Protein AF-A0A7C9CYU3-F1 (afdb_monomer_lite)

Foldseek 3Di:
DDPVVCVVCPPPDPVDPQKDWPCVVQVQDDPDPDDDGQWTWIARNVVRDIDIDGDDQAQFDWDADPPRAIEGEPQHGHPSCVPCVVVDPDDDDDHLVCLQPVNCVVNNYFYDYPRDTDDSDPPPVPDDDD

Structure (mmCIF, N/CA/C/O backbone):
data_AF-A0A7C9CYU3-F1
#
_entry.id   AF-A0A7C9CYU3-F1
#
loop_
_atom_site.group_PDB
_atom_site.id
_atom_site.type_symbol
_atom_site.label_atom_id
_atom_site.label_alt_id
_atom_site.label_comp_id
_atom_site.label_asym_id
_atom_site.label_entity_id
_atom_site.label_seq_id
_atom_site.pdbx_PDB_ins_code
_atom_site.Cartn_x
_atom_site.Cartn_y
_atom_site.Cartn_z
_atom_site.occupancy
_atom_site.B_iso_or_equiv
_atom_site.auth_seq_id
_atom_site.auth_comp_id
_atom_site.auth_asym_id
_atom_site.auth_atom_id
_atom_site.pdbx_PDB_model_num
ATOM 1 N N . LYS A 1 1 ? 2.661 12.538 12.558 1.00 45.47 1 LYS A N 1
ATOM 2 C CA . LYS A 1 1 ? 1.667 11.604 13.151 1.00 45.47 1 LYS A CA 1
ATOM 3 C C . LYS A 1 1 ? 0.397 11.674 12.306 1.00 45.47 1 LYS A C 1
ATOM 5 O O . LYS A 1 1 ? 0.099 12.738 11.787 1.00 45.47 1 LYS A O 1
ATOM 10 N N . LYS A 1 2 ? -0.218 10.521 12.032 1.00 56.03 2 LYS A N 1
ATOM 11 C CA . LYS A 1 2 ? -1.173 10.280 10.936 1.00 56.03 2 LYS A CA 1
ATOM 12 C C . LYS A 1 2 ? -2.498 11.004 11.199 1.00 56.03 2 LYS A C 1
ATOM 14 O O . LYS A 1 2 ? -3.148 10.698 12.191 1.00 56.03 2 LYS A O 1
ATOM 19 N N . GLN A 1 3 ? -2.875 11.930 10.319 1.00 64.81 3 GLN A N 1
ATOM 20 C CA . GLN A 1 3 ? -4.008 12.847 10.509 1.00 64.81 3 GLN A CA 1
ATOM 21 C C . GLN A 1 3 ? -5.325 12.119 10.833 1.00 64.81 3 GLN A C 1
ATOM 23 O O . GLN A 1 3 ? -6.013 12.520 11.760 1.00 64.81 3 GLN A O 1
ATOM 28 N N . VAL A 1 4 ? -5.621 10.996 10.166 1.00 73.88 4 VAL A N 1
ATOM 29 C CA . VAL A 1 4 ? -6.835 10.191 10.418 1.00 73.88 4 VAL A CA 1
ATOM 30 C C . VAL A 1 4 ? -6.861 9.597 11.830 1.00 73.88 4 VAL A C 1
ATOM 32 O O . VAL A 1 4 ? -7.856 9.722 12.533 1.00 73.88 4 VAL A O 1
ATOM 35 N N . MET A 1 5 ? -5.751 9.011 12.289 1.00 73.75 5 MET A N 1
ATOM 36 C CA . MET A 1 5 ? -5.676 8.464 13.652 1.00 73.75 5 MET A CA 1
ATOM 37 C C . MET A 1 5 ? -5.840 9.561 14.708 1.00 73.75 5 MET A C 1
ATOM 39 O O . MET A 1 5 ? -6.493 9.334 15.717 1.00 73.75 5 MET A O 1
ATOM 43 N N . CYS A 1 6 ? -5.270 10.748 14.476 1.00 72.75 6 CYS A N 1
ATOM 44 C CA . CYS A 1 6 ? -5.426 11.884 15.386 1.00 72.75 6 CYS A CA 1
ATOM 45 C C . CYS A 1 6 ? -6.864 12.418 15.407 1.00 72.75 6 CYS A C 1
ATOM 47 O O . CYS A 1 6 ? -7.356 12.752 16.474 1.00 72.75 6 CYS A O 1
ATOM 49 N N . MET A 1 7 ? -7.553 12.460 14.262 1.00 74.25 7 MET A N 1
ATOM 50 C CA . MET A 1 7 ? -8.962 12.869 14.209 1.00 74.25 7 MET A CA 1
ATOM 51 C C . MET A 1 7 ? -9.877 11.912 14.983 1.00 74.25 7 MET A C 1
ATOM 53 O O . MET A 1 7 ? -10.849 12.359 15.578 1.00 74.25 7 MET A O 1
ATOM 57 N N . ILE A 1 8 ? -9.563 10.614 14.991 1.00 74.88 8 ILE A N 1
ATOM 58 C CA . ILE A 1 8 ? -10.427 9.586 15.593 1.00 74.88 8 ILE A CA 1
ATOM 59 C C . ILE A 1 8 ? -10.135 9.388 17.083 1.00 74.88 8 ILE A C 1
ATOM 61 O O . ILE A 1 8 ? -11.061 9.203 17.863 1.00 74.88 8 ILE A O 1
ATOM 65 N N . VAL A 1 9 ? -8.865 9.445 17.495 1.00 73.44 9 VAL A N 1
ATOM 66 C CA . VAL A 1 9 ? -8.482 9.370 18.919 1.00 73.44 9 VAL A CA 1
ATOM 67 C C . VAL A 1 9 ? -8.679 10.722 19.624 1.00 73.44 9 VAL A C 1
ATOM 69 O O . VAL A 1 9 ? -8.812 10.774 20.842 1.00 73.44 9 VAL A O 1
ATOM 72 N N . GLY A 1 10 ? -8.722 11.831 18.879 1.00 73.31 10 GLY A N 1
ATOM 73 C CA . GLY A 1 10 ? -8.850 13.170 19.447 1.00 73.31 10 GLY A CA 1
ATOM 74 C C . GLY A 1 10 ? -7.653 13.540 20.331 1.00 73.31 10 GLY A C 1
ATOM 75 O O . GLY A 1 10 ? -6.501 13.284 19.974 1.00 73.31 10 GLY A O 1
ATOM 76 N N . ASN A 1 11 ? -7.940 14.144 21.488 1.00 66.19 11 ASN A N 1
ATOM 77 C CA . ASN A 1 11 ? -6.947 14.521 22.505 1.00 66.19 11 ASN A CA 1
ATOM 78 C C . ASN A 1 11 ? -6.751 13.445 23.587 1.00 66.19 11 ASN A C 1
ATOM 80 O O . ASN A 1 11 ? -6.097 13.708 24.597 1.00 66.19 11 ASN A O 1
ATOM 84 N N . GLU A 1 12 ? -7.324 12.255 23.406 1.00 65.38 12 GLU A N 1
ATOM 85 C CA . GLU A 1 12 ? -7.214 11.187 24.394 1.00 65.38 12 GLU A CA 1
ATOM 86 C C . GLU A 1 12 ? -5.762 10.691 24.532 1.00 65.38 12 GLU A C 1
ATOM 88 O O . GLU A 1 12 ? -5.017 10.618 23.541 1.00 65.38 12 GLU A O 1
ATOM 93 N N . PRO A 1 13 ? -5.330 10.324 25.751 1.00 60.44 13 PRO A N 1
ATOM 94 C CA . PRO A 1 13 ? -3.989 9.819 25.982 1.00 60.44 13 PRO A CA 1
ATOM 95 C C . PRO A 1 13 ? -3.757 8.516 25.209 1.00 60.44 13 PRO A C 1
ATOM 97 O O . PRO A 1 13 ? -4.533 7.564 25.266 1.00 60.44 13 PRO A O 1
ATOM 100 N N . THR A 1 14 ? -2.638 8.453 24.490 1.00 58.62 14 THR A N 1
ATOM 101 C CA . THR A 1 14 ? -2.132 7.203 23.913 1.00 58.62 14 THR A CA 1
ATOM 102 C C . THR A 1 14 ? -1.264 6.466 24.940 1.00 58.62 14 THR A C 1
ATOM 104 O O . THR A 1 14 ? -0.336 7.095 25.453 1.00 58.62 14 THR A O 1
ATOM 107 N N . PRO A 1 15 ? -1.457 5.153 25.182 1.00 61.75 15 PRO A N 1
ATOM 108 C CA . PRO A 1 15 ? -2.374 4.250 24.485 1.00 61.75 15 PRO A CA 1
ATOM 109 C C . PRO A 1 15 ? -3.830 4.389 24.957 1.00 61.75 15 PRO A C 1
ATOM 111 O O . PRO A 1 15 ? -4.117 4.334 26.148 1.00 61.75 15 PRO A O 1
ATOM 114 N N . HIS A 1 16 ? -4.744 4.517 23.994 1.00 70.38 16 HIS A N 1
ATOM 115 C CA . HIS A 1 16 ? -6.178 4.546 24.257 1.00 70.38 16 HIS A CA 1
ATOM 116 C C . HIS A 1 16 ? -6.649 3.121 24.605 1.00 70.38 16 HIS A C 1
ATOM 118 O O . 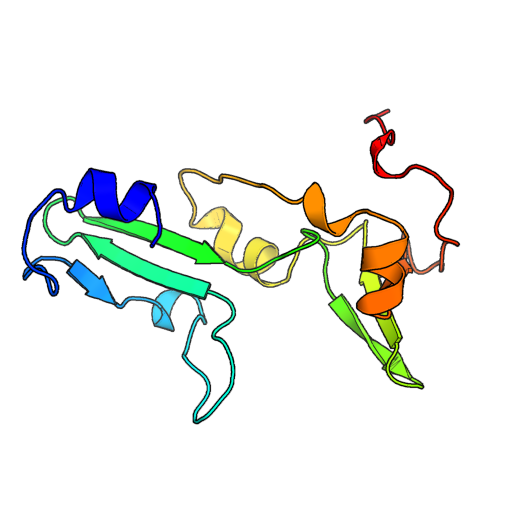HIS A 1 16 ? -6.365 2.206 23.826 1.00 70.38 16 HIS A O 1
ATOM 124 N N . PRO A 1 17 ? -7.379 2.898 25.716 1.00 77.31 17 PRO A N 1
ATOM 125 C CA . PRO A 1 17 ? -7.690 1.554 26.229 1.00 77.31 17 PRO A CA 1
ATOM 126 C C . PRO A 1 17 ? -8.484 0.683 25.246 1.00 77.31 17 PRO A C 1
ATOM 128 O O . PRO A 1 17 ? -8.424 -0.540 25.303 1.00 77.31 17 PRO A O 1
ATOM 131 N N . TYR A 1 18 ? -9.193 1.312 24.310 1.00 84.19 18 TYR A N 1
ATOM 132 C CA . TYR A 1 18 ? -10.007 0.632 23.302 1.00 84.19 18 TYR A CA 1
ATOM 133 C C . TYR A 1 18 ? -9.339 0.514 21.923 1.00 84.19 18 TYR A C 1
ATOM 135 O O . TYR A 1 18 ? -10.033 0.243 20.945 1.00 84.19 18 TYR A O 1
ATOM 143 N N . VAL A 1 19 ? -8.026 0.745 21.811 1.00 89.25 19 VAL A N 1
ATOM 144 C CA . VAL A 1 19 ? -7.279 0.622 20.547 1.00 89.25 19 VAL A CA 1
ATOM 145 C C . VAL A 1 19 ? -6.207 -0.455 20.670 1.00 89.25 19 VAL A C 1
ATOM 147 O O . VAL A 1 19 ? -5.304 -0.346 21.495 1.00 89.25 19 VAL A O 1
ATOM 150 N N . VAL A 1 20 ? -6.273 -1.474 19.812 1.00 91.19 20 VAL A N 1
ATOM 151 C CA . VAL A 1 20 ? -5.339 -2.614 19.813 1.00 91.19 20 VAL A CA 1
ATOM 152 C C . VAL A 1 20 ? -4.555 -2.708 18.503 1.00 91.19 20 VAL A C 1
ATOM 154 O O . VAL A 1 20 ? -5.086 -2.405 17.433 1.00 91.19 20 VAL A O 1
ATOM 157 N N . ASP A 1 21 ? -3.280 -3.105 18.578 1.00 89.88 21 ASP A N 1
ATOM 158 C CA . ASP A 1 21 ? -2.444 -3.392 17.400 1.00 89.88 21 ASP A CA 1
ATOM 159 C C . ASP A 1 21 ? -2.849 -4.750 16.813 1.00 89.88 21 ASP A C 1
ATOM 161 O O . ASP A 1 21 ? -2.752 -5.777 17.483 1.00 89.88 21 ASP A O 1
ATOM 165 N N . VAL A 1 22 ? -3.319 -4.740 15.567 1.00 93.31 22 VAL A N 1
ATOM 166 C CA . VAL A 1 22 ? -3.771 -5.932 14.829 1.00 93.31 22 VAL A CA 1
ATOM 167 C C . VAL A 1 22 ? -2.927 -6.167 13.578 1.00 93.31 22 VAL A C 1
ATOM 169 O O . VAL A 1 22 ? -3.356 -6.849 12.652 1.00 93.31 22 VAL A O 1
ATOM 172 N N . GLY A 1 23 ? -1.708 -5.615 13.525 1.00 91.00 23 GLY A N 1
ATOM 173 C CA . GLY A 1 23 ? -0.825 -5.724 12.360 1.00 91.00 23 GLY A CA 1
ATOM 174 C C . GLY A 1 23 ? -0.569 -7.164 11.902 1.00 91.00 23 GLY A C 1
ATOM 175 O O . GLY A 1 23 ? -0.461 -7.412 10.702 1.00 91.00 23 GLY A O 1
ATOM 176 N N . ASN A 1 24 ? -0.543 -8.125 12.830 1.00 91.56 24 ASN A N 1
ATOM 177 C CA . ASN A 1 24 ? -0.348 -9.542 12.514 1.00 91.56 24 ASN A CA 1
ATOM 178 C C . ASN A 1 24 ? -1.469 -10.128 11.635 1.00 91.56 24 ASN A C 1
ATOM 180 O O . ASN A 1 24 ? -1.200 -10.970 10.790 1.00 91.56 24 ASN A O 1
ATOM 184 N N . GLU A 1 25 ? -2.708 -9.643 11.759 1.00 94.12 25 GLU A N 1
ATOM 185 C CA . GLU A 1 25 ? -3.838 -10.111 10.936 1.00 94.12 25 GLU A CA 1
ATOM 186 C C . GLU A 1 25 ? -3.724 -9.717 9.453 1.00 94.12 25 GLU A C 1
ATOM 188 O O . GLU A 1 25 ? -4.505 -10.189 8.622 1.00 94.12 25 GLU A O 1
ATOM 193 N N . TYR A 1 26 ? -2.778 -8.826 9.146 1.00 92.31 26 TYR A N 1
ATOM 194 C CA . TYR A 1 26 ? -2.528 -8.240 7.831 1.00 92.31 26 TYR A CA 1
ATOM 195 C C . TYR A 1 26 ? -1.078 -8.446 7.362 1.00 92.31 26 TYR A C 1
ATOM 197 O O . TYR A 1 26 ? -0.601 -7.721 6.490 1.00 92.31 26 TYR A O 1
ATOM 205 N N . ASN A 1 27 ? -0.343 -9.389 7.964 1.00 90.50 27 ASN A N 1
ATOM 206 C CA . ASN A 1 27 ? 1.076 -9.644 7.678 1.00 90.50 27 ASN A CA 1
ATOM 207 C C . ASN A 1 27 ? 1.989 -8.407 7.866 1.00 90.50 27 ASN A C 1
ATOM 209 O O . ASN A 1 27 ? 3.065 -8.314 7.278 1.00 90.50 27 ASN A O 1
ATOM 213 N N . LEU A 1 28 ? 1.595 -7.450 8.717 1.00 87.75 28 LEU A N 1
ATOM 214 C CA . LEU A 1 28 ? 2.350 -6.224 9.027 1.00 87.75 28 LEU A CA 1
ATOM 215 C C . LEU A 1 28 ? 3.200 -6.381 10.294 1.00 87.75 28 LEU A C 1
ATOM 217 O O . LEU A 1 28 ? 3.302 -5.467 11.116 1.00 87.75 28 LEU A O 1
ATOM 221 N N . VAL A 1 29 ? 3.800 -7.558 10.474 1.00 77.31 29 VAL A N 1
ATOM 222 C CA . VAL A 1 29 ? 4.649 -7.849 11.631 1.00 77.31 29 VAL A CA 1
ATOM 223 C C . VAL A 1 29 ? 5.890 -6.960 11.575 1.00 77.31 29 VAL A C 1
ATOM 225 O O . VAL A 1 29 ? 6.557 -6.857 10.544 1.00 77.31 29 VAL A O 1
ATOM 228 N N . LYS A 1 30 ? 6.211 -6.294 12.689 1.00 62.84 30 LYS A N 1
ATOM 229 C CA . LYS A 1 30 ? 7.442 -5.505 12.797 1.00 62.84 30 LYS A CA 1
ATOM 230 C C . LYS A 1 30 ? 8.634 -6.460 12.686 1.00 62.84 30 LYS A C 1
ATOM 232 O O . LYS A 1 30 ? 8.742 -7.351 13.530 1.00 62.84 30 LYS A O 1
ATOM 237 N N . PRO A 1 31 ? 9.524 -6.309 11.691 1.00 58.75 31 PRO A N 1
ATOM 238 C CA . PRO A 1 31 ? 10.715 -7.141 11.627 1.00 58.75 31 PRO A CA 1
ATOM 239 C C . PRO A 1 31 ? 11.557 -6.941 12.893 1.00 58.75 31 PRO A C 1
ATOM 241 O O . PRO A 1 31 ? 11.674 -5.830 13.420 1.00 58.75 31 PRO A O 1
ATOM 244 N N . HIS A 1 32 ? 12.134 -8.032 13.399 1.00 43.22 32 HIS A N 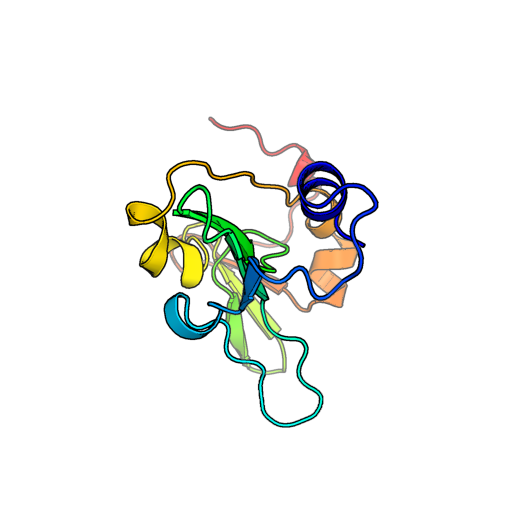1
ATOM 245 C CA . HIS A 1 32 ? 13.026 -7.985 14.552 1.00 43.22 32 HIS A CA 1
ATOM 246 C C . HIS A 1 32 ? 14.256 -7.133 14.206 1.00 43.22 32 HIS A C 1
ATOM 248 O O . HIS A 1 32 ? 15.078 -7.531 13.389 1.00 43.22 32 HIS A O 1
ATOM 254 N N . LYS A 1 33 ? 14.372 -5.980 14.877 1.00 43.53 33 LYS A N 1
ATOM 255 C CA . LYS A 1 33 ? 15.446 -4.977 14.767 1.00 43.53 33 LYS A CA 1
ATOM 256 C C . LYS A 1 33 ? 15.535 -4.276 13.395 1.00 43.53 33 LYS A C 1
ATOM 258 O O . LYS A 1 33 ? 15.789 -4.870 12.357 1.00 43.53 33 LYS A O 1
ATOM 263 N N . ASN A 1 34 ? 15.406 -2.950 13.443 1.00 44.72 34 ASN A N 1
ATOM 264 C CA . ASN A 1 34 ? 15.831 -1.965 12.436 1.00 44.72 34 ASN A CA 1
ATOM 265 C C . ASN A 1 34 ? 15.116 -1.934 11.071 1.00 44.72 34 ASN A C 1
ATOM 267 O O . ASN A 1 34 ? 15.376 -1.016 10.298 1.00 44.72 34 ASN A O 1
ATOM 271 N N . GLY A 1 35 ? 14.197 -2.851 10.763 1.00 49.16 35 GLY A N 1
ATOM 272 C CA . GLY A 1 35 ? 13.347 -2.718 9.576 1.00 49.16 35 GLY A CA 1
ATOM 273 C C . GLY A 1 35 ? 12.150 -1.803 9.840 1.00 49.16 35 GLY A C 1
ATOM 274 O O . GLY A 1 35 ? 11.419 -1.992 10.815 1.00 49.16 35 GLY A O 1
ATOM 275 N N . HIS A 1 36 ? 11.916 -0.819 8.970 1.00 53.66 36 HIS A N 1
ATOM 276 C CA . HIS A 1 36 ? 10.637 -0.114 8.964 1.00 53.66 36 HIS A CA 1
ATOM 277 C C . HIS A 1 36 ? 9.544 -1.130 8.604 1.00 53.66 36 HIS A C 1
ATOM 279 O O . HIS A 1 36 ? 9.648 -1.762 7.553 1.00 53.66 36 HIS A O 1
ATOM 285 N N . PRO A 1 37 ? 8.517 -1.336 9.447 1.00 65.56 37 PRO A N 1
ATOM 286 C CA . PRO A 1 37 ? 7.414 -2.200 9.065 1.00 65.56 37 PRO A CA 1
ATOM 287 C C . PRO A 1 37 ? 6.761 -1.628 7.803 1.00 65.56 37 PRO A C 1
ATOM 289 O O . PRO A 1 37 ? 6.561 -0.415 7.704 1.00 65.56 37 PRO A O 1
ATOM 292 N N . ASN A 1 38 ? 6.386 -2.500 6.864 1.00 80.12 38 ASN A N 1
ATOM 293 C CA . ASN A 1 38 ? 5.700 -2.124 5.620 1.00 80.12 38 ASN A CA 1
ATOM 294 C C . ASN A 1 38 ? 4.305 -1.512 5.866 1.00 80.12 38 ASN A C 1
ATOM 296 O O . ASN A 1 38 ? 3.561 -1.269 4.925 1.00 80.12 38 ASN A O 1
ATOM 300 N N . GLY A 1 39 ? 3.918 -1.274 7.118 1.00 88.56 39 GLY A N 1
ATOM 301 C CA . GLY A 1 39 ? 2.628 -0.736 7.492 1.00 88.56 39 GLY A CA 1
ATOM 302 C C . GLY A 1 39 ? 2.366 -0.810 8.991 1.00 88.56 39 GLY A C 1
ATOM 303 O O . GLY A 1 39 ? 3.264 -1.050 9.796 1.00 88.56 39 GLY A O 1
ATOM 304 N N . TRP A 1 40 ? 1.119 -0.563 9.364 1.00 90.50 40 TRP A N 1
ATOM 305 C CA . TRP A 1 40 ? 0.568 -0.769 10.704 1.00 90.50 40 TRP A CA 1
ATOM 306 C C . TRP A 1 40 ? -0.952 -0.901 10.592 1.00 90.50 40 TRP A C 1
ATOM 308 O O . TRP A 1 40 ? -1.551 -0.354 9.665 1.00 90.50 40 TRP A O 1
ATOM 318 N N . ALA A 1 41 ? -1.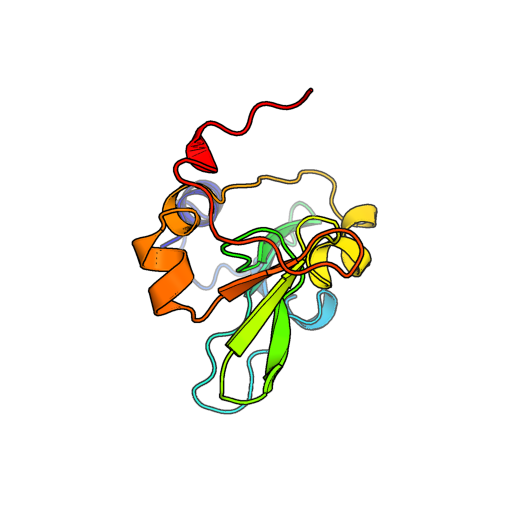574 -1.587 11.549 1.00 92.00 41 ALA A N 1
ATOM 319 C CA . ALA A 1 41 ? -3.024 -1.717 11.624 1.00 92.00 41 ALA A CA 1
ATOM 320 C C . ALA A 1 41 ? -3.481 -1.616 13.080 1.00 92.00 41 ALA A C 1
ATOM 322 O O . ALA A 1 41 ? -2.941 -2.297 13.949 1.00 92.00 41 ALA A O 1
ATOM 323 N N . TYR A 1 42 ? -4.474 -0.769 13.339 1.00 91.50 42 TYR A N 1
ATOM 324 C CA . TYR A 1 42 ? -5.060 -0.588 14.665 1.00 91.50 42 TYR A CA 1
ATOM 325 C C . TYR A 1 42 ? -6.566 -0.796 14.606 1.00 91.50 42 TYR A C 1
ATOM 327 O O . TYR A 1 42 ? -7.227 -0.253 13.720 1.00 91.50 42 TYR A O 1
ATOM 335 N N . ARG A 1 43 ? -7.110 -1.563 15.553 1.00 93.12 43 ARG A N 1
ATOM 336 C CA . ARG A 1 43 ? -8.552 -1.788 15.689 1.00 93.12 43 ARG A CA 1
ATOM 337 C C . ARG A 1 43 ? -9.102 -1.033 16.888 1.00 93.12 43 ARG A C 1
ATOM 339 O O . ARG A 1 43 ? -8.570 -1.142 17.989 1.00 93.12 43 ARG A O 1
ATOM 346 N N . PHE A 1 44 ? -10.188 -0.312 16.652 1.00 92.50 44 PHE A N 1
ATOM 347 C CA . PHE A 1 44 ? -11.014 0.321 17.666 1.00 92.50 44 PHE A CA 1
ATOM 348 C C . PHE A 1 44 ? -12.055 -0.697 18.130 1.00 92.50 44 PHE A C 1
ATOM 350 O O . PHE A 1 44 ? -12.918 -1.100 17.353 1.00 92.50 44 PHE A O 1
ATOM 357 N N . LEU A 1 45 ? -11.955 -1.144 19.380 1.00 90.81 45 LEU A N 1
ATOM 358 C CA . LEU A 1 45 ? -12.804 -2.206 19.927 1.00 90.81 45 LEU A CA 1
ATOM 359 C C . LEU A 1 45 ? -14.267 -1.774 20.078 1.00 90.81 45 LEU A C 1
ATOM 361 O O . LEU A 1 45 ? -15.162 -2.599 19.951 1.00 90.81 45 LEU A O 1
ATOM 365 N N . THR A 1 46 ? -14.513 -0.484 20.314 1.00 90.25 46 THR A N 1
ATOM 366 C CA . THR A 1 46 ? -15.860 0.071 20.518 1.00 90.25 46 THR A CA 1
ATOM 367 C C . THR A 1 46 ? -16.719 0.034 19.257 1.00 90.25 46 THR A C 1
ATOM 369 O O . THR A 1 46 ? -17.915 -0.220 19.344 1.00 90.25 46 THR A O 1
ATOM 372 N N . THR A 1 47 ? -16.123 0.274 18.088 1.00 91.31 47 THR A N 1
ATOM 373 C CA . THR A 1 47 ? -16.826 0.308 16.793 1.00 91.31 47 THR A CA 1
ATOM 374 C C . THR A 1 47 ? -16.485 -0.875 15.894 1.00 91.31 47 THR A C 1
ATOM 376 O O . THR A 1 47 ? -17.001 -0.975 14.784 1.00 91.31 47 THR A O 1
ATOM 379 N N . ASN A 1 48 ? -15.577 -1.747 16.341 1.00 93.44 48 ASN A N 1
ATOM 380 C CA . ASN A 1 48 ? -14.969 -2.807 15.541 1.00 93.44 48 ASN A CA 1
ATOM 381 C C . ASN A 1 48 ? -14.363 -2.301 14.212 1.00 93.44 48 ASN A C 1
ATOM 383 O O . ASN A 1 48 ? -14.328 -3.012 13.211 1.00 93.44 48 ASN A O 1
ATOM 387 N N . THR A 1 49 ? -13.884 -1.053 14.187 1.00 93.31 49 THR A N 1
ATOM 388 C CA . THR A 1 49 ? -13.292 -0.435 12.993 1.00 93.31 49 THR A CA 1
ATOM 389 C C . THR A 1 49 ? -11.785 -0.638 12.990 1.00 93.31 49 THR A C 1
ATOM 391 O O . THR A 1 49 ? -11.114 -0.346 13.982 1.00 93.31 49 THR A O 1
ATOM 394 N N . THR A 1 50 ? -11.221 -1.086 11.869 1.00 94.44 50 THR A N 1
ATOM 395 C CA . THR A 1 50 ? -9.768 -1.191 11.693 1.00 94.44 50 THR A CA 1
ATOM 396 C C . THR A 1 50 ? -9.258 -0.099 10.764 1.00 94.44 50 THR A C 1
ATOM 398 O O . THR A 1 50 ? -9.755 0.077 9.658 1.00 94.44 50 THR A O 1
ATOM 401 N N . ILE A 1 51 ? -8.226 0.615 11.210 1.00 93.44 51 ILE A N 1
ATOM 402 C CA . ILE A 1 51 ? -7.495 1.584 10.397 1.00 93.44 51 ILE A CA 1
ATOM 403 C C . ILE A 1 51 ? -6.131 1.005 10.095 1.00 93.44 51 ILE A C 1
ATOM 405 O O . ILE A 1 51 ? -5.344 0.708 10.999 1.00 93.44 51 ILE A O 1
ATOM 409 N N . LEU A 1 52 ? -5.861 0.873 8.805 1.00 93.38 52 LEU A N 1
ATOM 410 C CA . LEU A 1 52 ? -4.654 0.272 8.285 1.00 93.38 52 LEU A CA 1
ATOM 411 C C . LEU A 1 52 ? -3.932 1.256 7.374 1.00 93.38 52 LEU A C 1
ATOM 413 O O . LEU A 1 52 ? -4.533 2.013 6.617 1.00 93.38 52 LEU A O 1
ATOM 417 N N . PHE A 1 53 ? -2.612 1.207 7.434 1.00 91.81 53 PHE A N 1
ATOM 418 C CA . PHE A 1 53 ? -1.740 1.853 6.474 1.00 91.81 53 PHE A CA 1
ATOM 419 C C . PHE A 1 53 ? -0.728 0.845 5.986 1.00 91.81 53 PHE A C 1
ATOM 421 O O . PHE A 1 53 ? -0.082 0.169 6.788 1.00 91.81 53 PHE A O 1
ATOM 428 N N . TYR A 1 54 ? -0.543 0.830 4.677 1.00 92.25 54 TYR A N 1
ATOM 429 C CA . TYR A 1 54 ? 0.463 0.033 4.011 1.00 92.25 54 TYR A CA 1
ATOM 430 C C . TYR A 1 54 ? 1.351 0.950 3.172 1.00 92.25 54 TYR A C 1
ATOM 432 O O . TYR A 1 54 ? 0.865 1.787 2.411 1.00 92.25 54 TYR A O 1
ATOM 440 N N . TRP A 1 55 ? 2.663 0.818 3.334 1.00 89.56 55 TRP A N 1
ATOM 441 C CA . TRP A 1 55 ? 3.653 1.569 2.580 1.00 89.56 55 TRP A CA 1
ATOM 442 C C . TRP A 1 55 ? 3.863 0.912 1.217 1.00 89.56 55 TRP A C 1
ATOM 444 O O . TRP A 1 55 ? 4.641 -0.028 1.069 1.00 89.56 55 TRP A O 1
ATOM 454 N N . SER 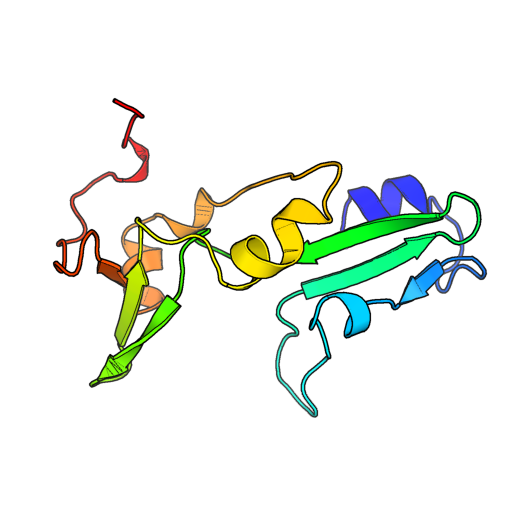A 1 56 ? 3.183 1.445 0.205 1.00 90.31 56 SER A N 1
ATOM 455 C CA . SER A 1 56 ? 3.419 1.099 -1.195 1.00 90.31 56 SER A CA 1
ATOM 456 C C . SER A 1 56 ? 3.614 2.375 -2.015 1.00 90.31 56 SER A C 1
ATOM 458 O O . SER A 1 56 ? 2.642 2.958 -2.490 1.00 90.31 56 SER A O 1
ATOM 460 N N . PRO A 1 57 ? 4.867 2.843 -2.167 1.00 89.25 57 PRO A N 1
ATOM 461 C CA . PRO A 1 57 ? 5.179 4.107 -2.832 1.00 89.25 57 PRO A CA 1
ATOM 462 C C . PRO A 1 57 ? 4.632 4.235 -4.250 1.00 89.25 57 PRO A C 1
ATOM 464 O O . PRO A 1 57 ? 4.220 5.321 -4.645 1.00 89.25 57 PRO A O 1
ATOM 467 N N . CYS A 1 58 ? 4.655 3.138 -5.005 1.00 88.75 58 CYS A N 1
ATOM 468 C CA . CYS A 1 58 ? 4.323 3.095 -6.424 1.00 88.75 58 CYS A CA 1
ATOM 469 C C . CYS A 1 58 ? 3.050 2.304 -6.742 1.00 88.75 58 CYS A C 1
ATOM 471 O O . CYS A 1 58 ? 2.666 2.253 -7.901 1.00 88.75 58 CYS A O 1
ATOM 473 N N . LEU A 1 59 ? 2.409 1.669 -5.752 1.00 92.31 59 LEU A N 1
ATOM 474 C CA . LEU A 1 59 ? 1.244 0.796 -5.964 1.00 92.31 59 LEU A CA 1
ATOM 475 C C . LEU A 1 59 ? 1.472 -0.311 -7.014 1.00 92.31 59 LEU A C 1
ATOM 477 O O . LEU A 1 59 ? 0.525 -0.807 -7.617 1.00 92.31 59 LEU A O 1
ATOM 481 N N . CYS A 1 60 ? 2.724 -0.734 -7.179 1.00 91.88 60 CYS A N 1
ATOM 482 C CA . CYS A 1 60 ? 3.138 -1.811 -8.068 1.00 91.88 60 CYS A CA 1
ATOM 483 C C . CYS A 1 60 ? 3.817 -2.929 -7.278 1.00 91.88 60 CYS A C 1
ATOM 485 O O . CYS A 1 60 ? 4.356 -2.708 -6.189 1.00 91.88 60 CYS A O 1
ATOM 487 N N . ASP A 1 61 ? 3.829 -4.128 -7.851 1.00 92.62 61 ASP A N 1
ATOM 488 C CA . ASP A 1 61 ? 4.654 -5.218 -7.343 1.00 92.62 61 ASP A CA 1
ATOM 489 C C . ASP A 1 61 ? 6.137 -4.930 -7.616 1.00 92.62 61 ASP A C 1
ATOM 491 O O . ASP A 1 61 ? 6.516 -4.542 -8.728 1.00 92.62 61 ASP A O 1
ATOM 495 N N . LEU A 1 62 ? 6.970 -5.109 -6.590 1.00 92.00 62 LEU A N 1
ATOM 496 C CA . LEU A 1 62 ? 8.407 -4.852 -6.641 1.00 92.00 62 LEU A CA 1
ATOM 497 C C . LEU A 1 62 ? 9.167 -6.168 -6.498 1.00 92.00 62 LEU A C 1
ATOM 499 O O . LEU A 1 62 ? 9.087 -6.824 -5.461 1.00 92.00 62 LEU A O 1
ATOM 503 N N . VAL A 1 63 ? 9.933 -6.538 -7.524 1.00 91.88 63 VAL A N 1
ATOM 504 C CA . VAL A 1 63 ? 10.690 -7.795 -7.558 1.00 91.88 63 VAL A CA 1
ATOM 505 C C . VAL A 1 63 ? 12.186 -7.492 -7.677 1.00 91.88 63 VAL A C 1
ATOM 507 O O . VAL A 1 63 ? 12.596 -6.830 -8.632 1.00 91.88 63 VAL A O 1
ATOM 510 N N . PRO A 1 64 ? 13.034 -7.951 -6.738 1.00 92.00 64 PRO A N 1
ATOM 511 C CA . PRO A 1 64 ? 14.477 -7.777 -6.848 1.00 92.00 64 PRO A CA 1
ATOM 512 C C . PRO A 1 64 ? 15.037 -8.390 -8.137 1.00 92.00 64 PRO A C 1
ATOM 514 O O . PRO A 1 64 ? 14.708 -9.515 -8.508 1.00 92.00 64 PRO A O 1
ATOM 517 N N . LEU A 1 65 ? 15.927 -7.656 -8.799 1.00 88.56 65 LEU A N 1
ATOM 518 C CA . LEU A 1 65 ? 16.681 -8.102 -9.967 1.00 88.56 65 LEU A CA 1
ATOM 519 C C . LEU A 1 65 ? 18.179 -8.207 -9.637 1.00 88.56 65 LEU A C 1
ATOM 521 O O . LEU A 1 65 ? 18.649 -7.869 -8.550 1.00 88.56 65 LEU A O 1
ATOM 525 N N . ARG A 1 66 ? 18.971 -8.651 -10.620 1.00 86.75 66 ARG A N 1
ATOM 526 C CA . ARG A 1 66 ? 20.440 -8.618 -10.539 1.00 86.75 66 ARG A CA 1
ATOM 527 C C . ARG A 1 66 ? 20.954 -7.174 -10.449 1.00 86.75 66 ARG A C 1
ATOM 529 O O . ARG A 1 66 ? 20.328 -6.248 -10.963 1.00 86.75 66 ARG A O 1
ATOM 536 N N . ARG A 1 67 ? 22.156 -7.003 -9.882 1.00 87.12 67 ARG A N 1
ATOM 537 C CA . ARG A 1 67 ? 22.872 -5.711 -9.781 1.00 87.12 67 ARG A CA 1
ATOM 538 C C . ARG A 1 67 ? 22.097 -4.637 -9.000 1.00 87.12 67 ARG A C 1
ATOM 540 O O . ARG A 1 67 ? 22.107 -3.474 -9.393 1.00 87.12 67 ARG A O 1
ATOM 547 N N . SER A 1 68 ? 21.404 -5.037 -7.933 1.00 87.88 68 SER A N 1
ATOM 548 C CA . SER A 1 68 ? 20.653 -4.132 -7.043 1.00 87.88 68 SER A CA 1
ATOM 549 C C . SER A 1 68 ? 19.555 -3.314 -7.736 1.00 87.88 68 SER A C 1
ATOM 551 O O . SER A 1 68 ? 19.136 -2.280 -7.224 1.00 87.88 68 SER A O 1
ATOM 553 N N . LYS A 1 69 ? 19.084 -3.765 -8.905 1.00 90.06 69 LYS A N 1
ATOM 554 C CA . LYS A 1 69 ? 17.907 -3.203 -9.572 1.00 90.06 69 LYS A CA 1
ATOM 555 C C . LYS A 1 69 ? 16.639 -3.846 -9.024 1.00 90.06 69 LYS A C 1
ATOM 557 O O . LYS A 1 69 ? 16.674 -4.965 -8.517 1.00 90.06 69 LYS A O 1
ATOM 562 N N . ILE A 1 70 ? 15.516 -3.162 -9.173 1.00 92.75 70 ILE A N 1
ATOM 563 C CA . ILE A 1 70 ? 14.202 -3.648 -8.755 1.00 92.75 70 ILE A CA 1
ATOM 564 C C . ILE A 1 70 ? 13.260 -3.528 -9.952 1.00 92.75 70 ILE A C 1
ATOM 566 O O . ILE A 1 70 ? 13.121 -2.449 -10.521 1.00 92.75 70 ILE A O 1
ATOM 570 N N . ALA A 1 71 ? 12.622 -4.627 -10.344 1.00 92.69 71 ALA A N 1
ATOM 571 C CA . ALA A 1 71 ? 11.539 -4.607 -11.316 1.00 92.69 71 ALA A CA 1
ATOM 572 C C . ALA A 1 71 ? 10.285 -4.040 -10.652 1.00 92.69 71 ALA A C 1
ATOM 574 O O . ALA A 1 71 ? 9.831 -4.560 -9.635 1.00 92.69 71 ALA A O 1
ATOM 575 N N . MET A 1 72 ? 9.732 -2.989 -11.242 1.00 92.38 72 MET A N 1
ATOM 576 C CA . MET A 1 72 ? 8.469 -2.374 -10.866 1.00 92.38 72 MET A CA 1
ATOM 577 C C . MET A 1 72 ? 7.417 -2.737 -11.912 1.00 92.38 72 MET A C 1
ATOM 579 O O . MET A 1 72 ? 7.461 -2.241 -13.036 1.00 92.38 72 MET A O 1
ATOM 583 N N . HIS A 1 73 ? 6.489 -3.616 -11.547 1.00 92.62 73 HIS A N 1
ATOM 584 C CA . HIS A 1 73 ? 5.485 -4.168 -12.457 1.00 92.62 73 HIS A CA 1
ATOM 585 C C . HIS A 1 73 ? 4.217 -3.307 -12.499 1.00 92.62 73 HIS A C 1
ATOM 587 O O . HIS A 1 73 ? 3.424 -3.335 -11.561 1.00 92.62 73 HIS A O 1
ATOM 593 N N . LEU A 1 74 ? 4.000 -2.568 -13.592 1.00 89.56 74 LEU A N 1
ATOM 594 C CA . LEU A 1 74 ? 2.795 -1.741 -13.787 1.00 89.56 74 LEU A CA 1
ATOM 595 C C . LEU A 1 74 ? 1.520 -2.573 -13.939 1.00 89.56 74 LEU A C 1
ATOM 597 O O . LEU A 1 74 ? 0.426 -2.114 -13.638 1.00 89.56 74 LEU A O 1
ATOM 601 N N . ASP A 1 75 ? 1.676 -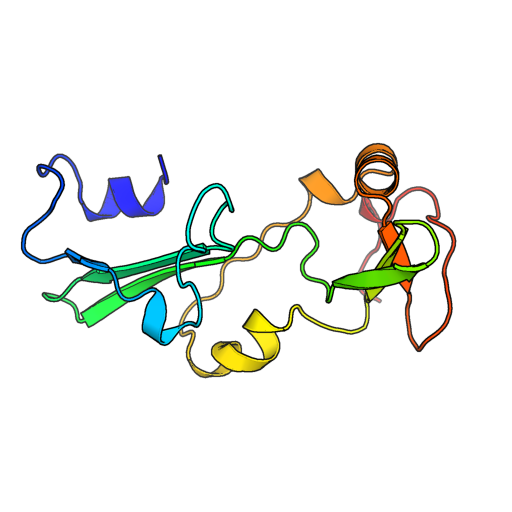3.807 -14.401 1.00 88.88 75 ASP A N 1
ATOM 602 C CA . ASP A 1 75 ? 0.617 -4.778 -14.646 1.00 88.88 75 ASP A CA 1
ATOM 603 C C . ASP A 1 75 ? 0.230 -5.583 -13.396 1.00 88.88 75 ASP A C 1
ATOM 605 O O . ASP A 1 75 ? -0.593 -6.495 -13.477 1.00 88.88 75 ASP A O 1
ATOM 609 N N . ARG A 1 76 ? 0.836 -5.295 -12.234 1.00 92.19 76 ARG A N 1
ATOM 610 C CA . ARG A 1 76 ? 0.631 -6.072 -11.007 1.00 92.19 76 ARG A CA 1
ATOM 611 C C . ARG A 1 76 ? 0.466 -5.153 -9.800 1.00 92.19 76 ARG A C 1
ATOM 613 O O . ARG A 1 76 ? 1.403 -4.421 -9.476 1.00 92.19 76 ARG A O 1
ATOM 620 N N . PRO A 1 77 ? -0.660 -5.231 -9.069 1.00 93.00 77 PRO A N 1
ATOM 621 C CA . PRO A 1 77 ? -0.777 -4.525 -7.804 1.00 93.00 77 PRO A CA 1
ATOM 622 C C . PRO A 1 77 ? 0.198 -5.121 -6.771 1.00 93.00 77 PRO A C 1
ATOM 624 O O . PRO A 1 77 ? 0.637 -6.272 -6.925 1.00 93.00 77 PRO A O 1
ATOM 627 N N . PRO A 1 78 ? 0.516 -4.382 -5.692 1.00 92.56 78 PRO A N 1
ATOM 628 C CA . PRO A 1 78 ? 1.386 -4.866 -4.634 1.00 92.56 78 PRO A CA 1
ATOM 629 C C . PRO A 1 78 ? 0.817 -6.147 -4.035 1.00 92.56 78 PRO A C 1
ATOM 631 O O . PRO A 1 78 ? -0.402 -6.288 -3.903 1.00 92.56 78 PRO A O 1
ATOM 634 N N . THR A 1 79 ? 1.702 -7.044 -3.599 1.00 89.88 79 THR A N 1
ATOM 635 C CA . THR A 1 79 ? 1.312 -8.320 -2.975 1.00 89.88 79 THR A CA 1
ATOM 636 C C . THR A 1 79 ? 0.250 -8.139 -1.883 1.00 89.88 79 THR A C 1
ATOM 638 O O . THR A 1 79 ? -0.728 -8.878 -1.863 1.00 89.88 79 THR A O 1
ATOM 641 N N . PHE A 1 80 ? 0.374 -7.093 -1.059 1.00 92.38 80 PHE A N 1
ATOM 642 C CA . PHE A 1 80 ? -0.608 -6.764 -0.026 1.00 92.38 80 PHE A CA 1
ATOM 643 C C . PHE A 1 80 ? -2.026 -6.546 -0.570 1.00 92.38 80 PHE A C 1
ATOM 645 O O . PHE A 1 80 ? -2.978 -7.087 -0.020 1.00 92.38 80 PHE A O 1
ATOM 652 N N . LEU A 1 81 ? -2.190 -5.781 -1.656 1.00 93.56 81 LEU A N 1
ATOM 653 C CA . LEU A 1 81 ? -3.519 -5.564 -2.231 1.00 93.56 81 LEU A CA 1
ATOM 654 C C . LEU A 1 81 ? -4.062 -6.852 -2.857 1.00 93.56 81 LEU A C 1
ATOM 656 O O . LEU A 1 81 ? -5.244 -7.125 -2.719 1.00 93.56 81 LEU A O 1
ATOM 660 N N . ARG A 1 82 ? -3.223 -7.693 -3.473 1.00 92.38 82 ARG A N 1
ATOM 661 C CA . ARG A 1 82 ? -3.693 -8.993 -3.992 1.00 92.38 82 ARG A CA 1
ATOM 662 C C . ARG A 1 82 ? -4.282 -9.881 -2.898 1.00 92.38 82 ARG A C 1
ATOM 664 O O . ARG A 1 82 ? -5.246 -10.592 -3.151 1.00 92.38 82 ARG A O 1
ATOM 671 N N . GLU A 1 83 ? -3.692 -9.843 -1.709 1.00 93.62 83 GLU A N 1
ATOM 672 C CA . GLU A 1 83 ? -4.083 -10.692 -0.585 1.00 93.62 83 GLU A CA 1
ATOM 673 C C . GLU A 1 83 ? -5.254 -10.105 0.217 1.00 93.62 83 GLU A C 1
ATOM 675 O O . GLU A 1 83 ? -6.205 -10.814 0.542 1.00 93.62 83 GLU A O 1
ATOM 680 N N . PHE A 1 84 ? -5.211 -8.806 0.525 1.00 95.19 84 PHE A N 1
ATOM 681 C CA . PHE A 1 84 ? -6.116 -8.195 1.501 1.00 95.19 84 PHE A CA 1
ATOM 682 C C . PHE A 1 84 ? -7.208 -7.317 0.898 1.00 95.19 84 PHE A C 1
ATOM 684 O O . PHE A 1 84 ? -8.107 -6.938 1.642 1.00 95.19 84 PHE A O 1
ATOM 691 N N . LEU A 1 85 ? -7.197 -7.015 -0.408 1.00 94.75 85 LEU A N 1
ATOM 692 C CA . LEU A 1 85 ? -8.237 -6.183 -1.030 1.00 94.75 85 LEU A CA 1
ATOM 693 C C . LEU A 1 85 ? -9.671 -6.679 -0.751 1.00 94.75 85 LEU A C 1
ATOM 695 O O . LEU A 1 85 ? -10.498 -5.834 -0.418 1.00 94.75 85 LEU A O 1
ATOM 699 N N . PRO A 1 86 ? -9.981 -7.995 -0.764 1.00 95.44 86 PRO A N 1
ATOM 700 C CA . PRO A 1 86 ? -11.322 -8.482 -0.417 1.00 95.44 86 PRO A CA 1
ATOM 701 C C . PRO A 1 86 ? -11.756 -8.212 1.033 1.00 95.44 86 PRO A C 1
ATOM 703 O O . PRO A 1 86 ? -12.923 -8.391 1.361 1.00 95.44 86 PRO A O 1
ATOM 706 N N . ARG A 1 87 ? -10.827 -7.826 1.918 1.00 95.31 87 ARG A N 1
ATOM 707 C CA . ARG A 1 87 ? -11.071 -7.539 3.341 1.00 95.31 87 ARG A CA 1
ATOM 708 C C . ARG A 1 87 ? -11.158 -6.038 3.645 1.00 95.31 87 ARG A C 1
ATOM 710 O O . ARG A 1 87 ? -11.226 -5.682 4.819 1.00 95.31 87 ARG A O 1
ATOM 717 N N . LEU A 1 88 ? -11.061 -5.166 2.637 1.00 95.12 88 LEU A N 1
ATOM 718 C CA . LEU A 1 88 ? -11.072 -3.713 2.817 1.00 95.12 88 LEU A CA 1
ATOM 719 C C . LEU A 1 88 ? -12.420 -3.129 2.393 1.00 95.12 88 LEU A C 1
ATOM 721 O O . LEU A 1 88 ? -12.791 -3.226 1.227 1.00 95.12 88 LEU A O 1
ATOM 725 N N . ASP A 1 89 ? -13.102 -2.454 3.317 1.00 96.38 89 ASP A N 1
ATOM 726 C CA . ASP A 1 89 ? -14.359 -1.752 3.020 1.00 96.38 89 ASP A CA 1
ATOM 727 C C . ASP A 1 89 ? -14.120 -0.416 2.302 1.00 96.38 89 ASP A C 1
ATOM 729 O O . ASP A 1 89 ? -14.877 -0.008 1.424 1.00 96.38 89 ASP A O 1
ATOM 733 N N . VAL A 1 90 ? -13.045 0.282 2.680 1.00 95.56 90 VAL A N 1
ATOM 734 C CA . VAL A 1 90 ? -12.653 1.580 2.122 1.00 95.56 90 VAL A CA 1
ATOM 735 C C . VAL A 1 90 ? -11.157 1.564 1.832 1.00 95.56 90 VAL A C 1
ATOM 737 O O . VAL A 1 90 ? -10.345 1.274 2.711 1.00 95.56 90 VAL A O 1
ATOM 740 N N . LEU A 1 91 ? -10.786 1.921 0.601 1.00 94.56 91 LEU A N 1
ATOM 741 C CA . LEU A 1 91 ? -9.399 1.998 0.153 1.00 94.56 91 LEU A CA 1
ATOM 742 C C . LEU A 1 91 ? -9.061 3.423 -0.291 1.00 94.56 91 LEU A C 1
ATOM 744 O O . LEU A 1 91 ? -9.696 3.975 -1.186 1.00 94.56 91 LEU A O 1
ATOM 748 N N . VAL A 1 92 ? -8.020 4.000 0.311 1.00 93.62 92 VAL A N 1
ATOM 749 C CA . VAL A 1 92 ? -7.481 5.312 -0.068 1.00 93.62 92 VAL A CA 1
ATOM 750 C C . VAL A 1 92 ? -6.082 5.119 -0.638 1.00 93.62 92 VAL A C 1
ATOM 752 O O . VAL A 1 92 ? -5.189 4.620 0.046 1.00 93.62 92 VAL A O 1
ATOM 755 N N . LEU A 1 93 ? -5.891 5.523 -1.892 1.00 91.69 93 LEU A N 1
ATOM 756 C CA . LEU A 1 93 ? -4.636 5.373 -2.623 1.00 91.69 93 LEU A CA 1
ATOM 757 C C . LEU A 1 93 ? -3.967 6.731 -2.841 1.00 91.69 93 LEU A C 1
ATOM 759 O O . LEU A 1 93 ? -4.622 7.715 -3.174 1.00 91.69 93 LEU A O 1
ATOM 763 N N . ASN A 1 94 ? -2.646 6.778 -2.682 1.00 87.81 94 ASN A N 1
ATOM 764 C CA . ASN A 1 94 ? -1.827 7.936 -3.025 1.00 87.81 94 ASN A CA 1
ATOM 765 C C . ASN A 1 94 ? -0.436 7.463 -3.449 1.00 87.81 94 ASN A C 1
ATOM 767 O O . ASN A 1 94 ? 0.185 6.668 -2.748 1.00 87.81 94 ASN A O 1
ATOM 771 N N . THR A 1 95 ? 0.056 7.956 -4.583 1.00 83.75 95 THR A N 1
ATOM 772 C CA . THR A 1 95 ? 1.346 7.521 -5.130 1.00 83.75 95 THR A CA 1
ATOM 773 C C . THR A 1 95 ? 2.138 8.622 -5.849 1.00 83.75 95 THR A C 1
ATOM 775 O O . THR A 1 95 ? 3.327 8.452 -6.101 1.00 83.75 95 THR A O 1
ATOM 778 N N . GLY A 1 96 ? 1.558 9.805 -6.095 1.00 79.75 96 GLY A N 1
ATOM 779 C CA . GLY A 1 96 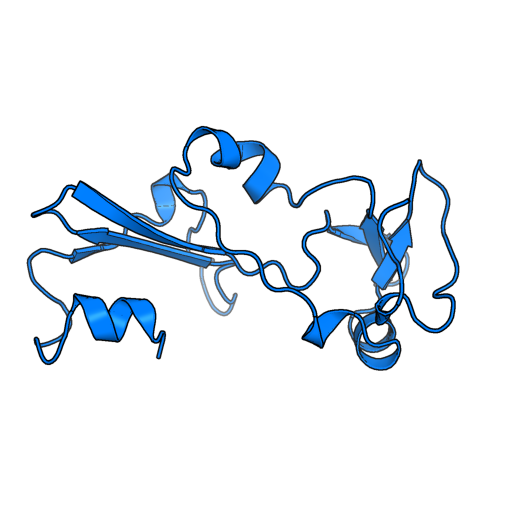? 2.104 10.802 -7.035 1.00 79.75 96 GLY A CA 1
ATOM 780 C C . GLY A 1 96 ? 3.563 11.225 -6.801 1.00 79.75 96 GLY A C 1
ATOM 781 O O . GLY A 1 96 ? 4.339 11.318 -7.748 1.00 79.75 96 GLY A O 1
ATOM 782 N N . HIS A 1 97 ? 3.987 11.408 -5.547 1.00 79.81 97 HIS A N 1
ATOM 783 C CA . HIS A 1 97 ? 5.338 11.891 -5.217 1.00 79.81 97 HIS A CA 1
ATOM 784 C C . HIS A 1 97 ? 6.478 10.934 -5.636 1.00 79.81 97 HIS A C 1
ATOM 786 O O . HIS A 1 97 ? 7.626 11.362 -5.767 1.00 79.81 97 HIS A O 1
ATOM 792 N N . HIS A 1 98 ? 6.192 9.645 -5.850 1.00 81.56 98 HIS A N 1
ATOM 793 C CA . HIS A 1 98 ? 7.208 8.634 -6.165 1.00 81.56 98 HIS A CA 1
ATOM 794 C C . HIS A 1 98 ? 7.393 8.355 -7.662 1.00 81.56 98 HIS A C 1
ATOM 796 O O . HIS A 1 98 ? 8.328 7.641 -8.019 1.00 81.56 98 HIS A O 1
ATOM 802 N N . TRP A 1 99 ? 6.579 8.957 -8.532 1.00 83.44 99 TRP A N 1
ATOM 803 C CA . TRP A 1 99 ? 6.627 8.744 -9.987 1.00 83.44 99 TRP A CA 1
ATOM 804 C C . TRP A 1 99 ? 7.544 9.707 -10.743 1.00 83.44 99 TRP A C 1
ATOM 806 O O . TRP A 1 99 ? 7.573 9.696 -11.972 1.00 83.44 99 TRP A O 1
ATOM 816 N N . SER A 1 100 ? 8.316 10.544 -10.045 1.00 83.06 100 SER A N 1
ATOM 817 C CA . SER A 1 100 ? 9.278 11.409 -10.728 1.00 83.06 100 SER A CA 1
ATOM 818 C C . SER A 1 100 ? 10.478 10.602 -11.246 1.00 83.06 100 SER A C 1
ATOM 820 O O . SER A 1 100 ? 10.926 9.670 -10.569 1.00 83.06 100 SER A O 1
ATOM 822 N N . PRO A 1 101 ? 11.074 10.976 -12.395 1.00 81.75 101 PRO A N 1
ATOM 823 C CA . PRO A 1 101 ? 12.253 10.290 -12.933 1.00 81.75 101 PRO A CA 1
ATOM 824 C C . PRO A 1 101 ? 13.399 10.174 -11.920 1.00 81.75 101 PRO A C 1
ATOM 826 O O . PRO A 1 101 ? 14.053 9.136 -11.820 1.00 81.75 101 PRO A O 1
ATOM 829 N N . LEU A 1 102 ? 13.588 11.216 -11.102 1.00 84.88 102 LEU A N 1
ATOM 830 C CA . LEU A 1 102 ? 14.581 11.230 -10.031 1.00 84.88 102 LEU A CA 1
ATOM 831 C C . LEU A 1 102 ? 14.307 10.140 -8.982 1.00 84.88 102 LEU A C 1
ATOM 833 O O . LEU A 1 102 ? 15.240 9.468 -8.546 1.00 84.88 102 LEU A O 1
ATOM 837 N N . LYS A 1 103 ? 13.041 9.942 -8.588 1.00 86.62 103 LYS A N 1
ATOM 838 C CA . LYS A 1 103 ? 12.650 8.913 -7.614 1.00 86.62 103 LYS A CA 1
ATOM 839 C C . LYS A 1 103 ? 12.752 7.509 -8.195 1.00 86.62 103 LYS A C 1
ATOM 841 O O . LYS A 1 103 ? 13.229 6.619 -7.494 1.00 86.62 103 LYS A O 1
ATOM 846 N N . LEU A 1 104 ? 12.368 7.310 -9.455 1.00 87.44 104 LEU A N 1
ATOM 847 C CA . LEU A 1 104 ? 12.550 6.024 -10.135 1.00 87.44 104 LEU A CA 1
ATOM 848 C C . LEU A 1 104 ? 14.032 5.625 -10.146 1.00 87.44 104 LEU A C 1
ATOM 850 O O . LEU A 1 104 ? 14.385 4.516 -9.742 1.00 87.44 104 LEU A O 1
ATOM 854 N N . HIS A 1 105 ? 14.909 6.566 -10.508 1.00 87.06 105 HIS A N 1
ATOM 855 C CA . HIS A 1 105 ? 16.351 6.341 -10.522 1.00 87.06 105 HIS A CA 1
ATOM 856 C C . HIS A 1 105 ? 16.917 6.083 -9.117 1.00 87.06 105 HIS A C 1
ATOM 858 O O . HIS A 1 105 ? 17.659 5.120 -8.927 1.00 87.06 105 HIS A O 1
ATOM 864 N N . SER A 1 106 ? 16.557 6.897 -8.115 1.00 89.19 106 SER A N 1
ATOM 865 C CA . SER A 1 106 ? 17.084 6.755 -6.747 1.00 89.19 106 SER A CA 1
ATOM 866 C C . SER A 1 106 ? 16.672 5.451 -6.066 1.00 89.19 106 SER A C 1
ATOM 868 O O . SER A 1 106 ? 17.386 4.967 -5.198 1.00 89.19 106 SER A O 1
ATOM 870 N N . ASN A 1 107 ? 15.513 4.896 -6.432 1.00 89.31 107 ASN A N 1
ATOM 871 C CA . ASN A 1 107 ? 15.050 3.609 -5.912 1.00 89.31 107 ASN A CA 1
ATOM 872 C C . ASN A 1 107 ? 15.514 2.416 -6.770 1.00 89.31 107 ASN A C 1
ATOM 874 O O . ASN A 1 107 ? 15.141 1.282 -6.481 1.00 89.31 107 ASN A O 1
ATOM 878 N N . HIS A 1 108 ? 16.313 2.652 -7.818 1.00 91.31 108 HIS A N 1
ATOM 879 C CA . HIS A 1 108 ? 16.763 1.634 -8.772 1.00 91.31 108 HIS A CA 1
ATOM 880 C C . HIS A 1 108 ? 15.615 0.856 -9.436 1.00 91.31 108 HIS A C 1
ATOM 882 O O . HIS A 1 108 ? 15.755 -0.331 -9.751 1.00 91.31 108 HIS A O 1
ATOM 888 N N . TRP A 1 109 ? 14.479 1.523 -9.655 1.00 91.00 109 TRP A N 1
ATOM 889 C CA . TRP A 1 109 ? 13.305 0.917 -10.272 1.00 91.00 109 TRP A CA 1
ATOM 890 C C . TRP A 1 109 ? 13.442 0.871 -11.791 1.00 91.00 109 TRP A C 1
ATOM 892 O O . TRP A 1 109 ? 13.738 1.869 -12.448 1.00 91.00 109 TRP A O 1
ATOM 902 N N . VAL A 1 110 ? 13.196 -0.311 -12.342 1.00 90.69 110 VAL A N 1
ATOM 903 C CA . VAL A 1 110 ? 13.063 -0.574 -13.772 1.00 90.69 110 VAL A CA 1
ATOM 904 C C . VAL A 1 110 ? 11.605 -0.903 -14.026 1.00 90.69 110 VAL A C 1
ATOM 906 O O . VAL A 1 110 ? 11.064 -1.810 -13.400 1.00 90.69 110 VAL A O 1
ATOM 909 N N . ILE A 1 111 ? 10.963 -0.164 -14.920 1.00 89.81 111 ILE A N 1
ATOM 910 C CA . ILE A 1 111 ? 9.542 -0.343 -15.209 1.00 89.81 111 ILE A CA 1
ATOM 911 C C . ILE A 1 111 ? 9.362 -1.593 -16.069 1.00 89.81 111 ILE A C 1
ATOM 913 O O . ILE A 1 111 ? 10.031 -1.748 -17.088 1.00 89.81 111 ILE A O 1
ATOM 917 N N . HIS A 1 112 ? 8.445 -2.467 -15.668 1.00 90.19 112 HIS A N 1
ATOM 918 C CA . HIS A 1 112 ? 8.032 -3.640 -16.426 1.00 90.19 112 HIS A CA 1
ATOM 919 C C . HIS A 1 112 ? 6.522 -3.621 -16.675 1.00 90.19 112 HIS A C 1
ATOM 921 O O . HIS A 1 112 ? 5.741 -3.265 -15.794 1.00 90.19 112 HIS A O 1
ATOM 927 N N . MET A 1 113 ? 6.113 -4.060 -17.864 1.00 87.06 113 MET A N 1
ATOM 928 C CA . MET A 1 113 ? 4.713 -4.310 -18.216 1.00 87.06 113 MET A CA 1
ATOM 929 C C . MET A 1 113 ? 4.656 -5.525 -19.142 1.00 87.06 113 MET A C 1
ATOM 931 O O . MET A 1 113 ? 5.406 -5.586 -20.117 1.00 87.06 113 MET A O 1
ATOM 935 N N . GLY A 1 114 ? 3.830 -6.526 -18.825 1.00 84.94 114 GLY A N 1
ATOM 936 C CA . GLY A 1 114 ? 3.688 -7.715 -19.672 1.00 84.94 114 GLY A CA 1
ATOM 937 C C . GLY A 1 114 ? 4.996 -8.497 -19.860 1.00 84.94 114 GLY A C 1
ATOM 938 O O . GLY A 1 114 ? 5.215 -9.107 -20.900 1.00 84.94 114 GLY A O 1
ATOM 939 N N . GLY A 1 115 ? 5.906 -8.436 -18.881 1.00 83.50 115 GLY A N 1
ATOM 940 C CA . GLY A 1 115 ? 7.226 -9.078 -18.942 1.00 83.50 115 GLY A CA 1
ATOM 941 C C . GLY A 1 115 ? 8.308 -8.290 -19.693 1.00 83.50 115 GLY A C 1
ATOM 942 O O . GLY A 1 115 ? 9.478 -8.663 -19.620 1.00 83.50 115 GLY A O 1
ATOM 943 N N . VAL A 1 116 ? 7.966 -7.172 -20.337 1.00 86.06 116 VAL A N 1
ATOM 944 C CA . VAL A 1 116 ? 8.910 -6.334 -21.089 1.00 86.06 116 VAL A CA 1
ATOM 945 C C . VAL A 1 116 ? 9.375 -5.154 -20.236 1.00 86.06 116 VAL A C 1
ATOM 947 O O . VAL A 1 116 ? 8.577 -4.531 -19.540 1.00 86.06 116 VAL A O 1
ATOM 950 N N . SER A 1 117 ? 10.677 -4.857 -20.282 1.00 85.69 117 SER A N 1
ATOM 951 C CA . SER A 1 117 ? 11.273 -3.679 -19.639 1.00 85.69 117 SER A CA 1
ATOM 952 C C . SER A 1 117 ? 10.996 -2.438 -20.482 1.00 85.69 117 SER A C 1
ATOM 954 O O . SER A 1 117 ? 11.358 -2.400 -21.657 1.00 85.69 117 SER A O 1
ATOM 956 N N . ILE A 1 118 ? 10.425 -1.405 -19.871 1.00 82.19 118 ILE A N 1
ATOM 957 C CA . ILE A 1 118 ? 10.086 -0.143 -20.529 1.00 82.19 118 ILE A CA 1
ATOM 958 C C . ILE A 1 118 ? 11.065 0.930 -20.035 1.00 82.19 118 ILE A C 1
ATOM 960 O O . ILE A 1 118 ? 11.283 1.048 -18.823 1.00 82.19 118 ILE A O 1
ATOM 964 N N . PRO A 1 119 ? 11.701 1.708 -20.931 1.00 73.06 119 PRO A N 1
ATOM 965 C CA . PRO A 1 119 ? 12.480 2.857 -20.500 1.00 73.06 119 PRO A CA 1
ATOM 966 C C . PRO A 1 119 ? 11.556 3.842 -19.772 1.00 73.06 119 PRO A C 1
ATOM 968 O O . PRO A 1 119 ? 10.403 3.990 -20.170 1.00 73.06 119 PRO A O 1
ATOM 971 N N . PRO A 1 120 ? 12.022 4.540 -18.726 1.00 67.44 120 PRO A N 1
ATOM 972 C CA . PRO A 1 120 ? 11.241 5.610 -18.125 1.00 67.44 120 PRO A CA 1
ATOM 973 C C . PRO A 1 120 ? 11.054 6.713 -19.174 1.00 67.44 120 PRO A C 1
ATOM 975 O O . PRO A 1 120 ? 11.928 7.557 -19.364 1.00 67.44 120 PRO A O 1
ATOM 978 N N . SER A 1 121 ? 9.946 6.672 -19.916 1.00 64.81 121 SER A N 1
ATOM 979 C CA . SER A 1 121 ? 9.573 7.750 -20.820 1.00 64.81 121 SER A CA 1
ATOM 980 C C . SER A 1 121 ? 9.237 8.970 -19.977 1.00 64.81 121 SER A C 1
ATOM 982 O O . SER A 1 121 ? 8.659 8.858 -18.891 1.00 64.81 121 SER A O 1
ATOM 984 N N . MET A 1 122 ? 9.639 10.140 -20.460 1.00 53.41 122 MET A N 1
ATOM 985 C CA . MET A 1 122 ? 9.365 11.388 -19.770 1.00 53.41 122 MET A CA 1
ATOM 986 C C . MET A 1 122 ? 7.846 11.557 -19.625 1.00 53.41 122 MET A C 1
ATOM 988 O O . MET A 1 122 ? 7.106 11.467 -20.598 1.00 53.41 122 MET A O 1
ATOM 992 N N . ASP A 1 123 ? 7.439 11.775 -18.379 1.00 58.03 123 ASP A N 1
ATOM 993 C CA . ASP A 1 123 ? 6.095 12.113 -17.915 1.00 58.03 123 ASP A CA 1
ATOM 994 C C . ASP A 1 123 ? 5.045 10.993 -17.772 1.00 58.03 123 ASP A C 1
ATOM 996 O O . ASP A 1 123 ? 3.906 11.097 -18.219 1.00 58.03 123 ASP A O 1
ATOM 1000 N N . ILE A 1 124 ? 5.384 9.944 -17.013 1.00 61.09 124 ILE A N 1
ATOM 1001 C CA . ILE A 1 124 ? 4.377 9.014 -16.457 1.00 61.09 124 ILE A CA 1
ATOM 1002 C C . ILE A 1 124 ? 3.346 9.753 -15.579 1.00 61.09 124 ILE A C 1
ATOM 1004 O O . ILE A 1 124 ? 2.218 9.290 -15.435 1.00 61.09 124 ILE A O 1
ATOM 1008 N N . GLY A 1 125 ? 3.683 10.934 -15.046 1.00 55.22 125 GLY A N 1
ATOM 1009 C CA . GLY A 1 125 ? 2.729 11.804 -14.353 1.00 55.22 125 GLY A CA 1
ATOM 1010 C C . GLY A 1 125 ? 1.596 12.324 -15.248 1.00 55.22 125 GLY A C 1
ATOM 1011 O O . GLY A 1 125 ? 0.550 12.705 -14.727 1.00 55.22 125 GLY A O 1
ATOM 1012 N N . GLN A 1 126 ? 1.772 12.294 -16.573 1.00 52.19 126 GLN A N 1
ATOM 1013 C CA . GLN A 1 126 ? 0.751 12.626 -17.574 1.00 52.19 126 GLN A CA 1
ATOM 1014 C C . GLN A 1 126 ? 0.128 11.390 -18.226 1.00 52.19 126 GLN A C 1
ATOM 1016 O O . GLN A 1 126 ? -0.680 11.541 -19.144 1.00 52.19 126 GLN A O 1
ATOM 1021 N N . ALA A 1 127 ? 0.477 10.175 -17.788 1.00 57.22 127 ALA A N 1
ATOM 1022 C CA . ALA A 1 127 ? -0.176 8.969 -18.275 1.00 57.22 127 ALA A CA 1
ATOM 1023 C C . ALA A 1 127 ? -1.669 9.044 -17.920 1.00 57.22 127 ALA A C 1
ATOM 1025 O O . ALA A 1 127 ? -2.055 9.015 -16.752 1.00 57.22 127 ALA A O 1
ATOM 1026 N N . ARG A 1 128 ? -2.512 9.203 -18.942 1.00 47.81 128 ARG A N 1
ATOM 1027 C CA . ARG A 1 128 ? -3.969 9.173 -18.804 1.00 47.81 128 ARG A CA 1
ATOM 1028 C C . ARG A 1 128 ? -4.449 7.745 -19.024 1.00 47.81 128 ARG A C 1
ATOM 1030 O O . ARG A 1 128 ? -3.867 7.014 -19.823 1.00 47.81 128 ARG A O 1
ATOM 1037 N N . ASN A 1 129 ? -5.514 7.365 -18.328 1.00 47.72 129 ASN A N 1
ATOM 1038 C CA . ASN A 1 129 ? -6.248 6.149 -18.663 1.00 47.72 129 ASN A CA 1
ATOM 1039 C C . ASN A 1 129 ? -6.781 6.300 -20.099 1.00 47.72 129 ASN A C 1
ATOM 1041 O O . ASN A 1 129 ? -7.378 7.335 -20.408 1.00 47.72 129 ASN A O 1
ATOM 1045 N N . PHE A 1 130 ? -6.507 5.313 -20.955 1.00 38.25 130 PHE A N 1
ATOM 1046 C CA . PHE A 1 130 ? -7.107 5.190 -22.286 1.00 38.25 130 PHE A CA 1
ATOM 1047 C C . PHE A 1 130 ? -8.498 4.567 -22.185 1.00 38.25 130 PHE A C 1
ATOM 1049 O O . PHE A 1 130 ? -8.674 3.685 -21.312 1.00 38.25 130 PHE A O 1
#

Radius of gyration: 17.58 Å; chains: 1; bounding box: 40×25×48 Å

Sequence (130 aa):
KKQVMCMIVGNEPTPHPYVVDVGNEYNLVKPHKNGHPNGWAYRFLTTNTTILFYWSPCLCDLVPLRRSKIAMHLDRPPTFLREFLPRLDVLVLNTGHHWSPLKLHSNHWVIHMGGVSIPPSMDIGQARNF

Secondary structure (DSSP, 8-state):
--HHHHHHHTTPPSSPTTEEE-GGGGT-PPPSSSPPPSEEEEEETTTTEEEEEE--SSSSEEEE-GGG-EEEETTS--HHHHHHGGG-S------GGG-SHHHHHHTTEEEEETTEEE---TTGGG----

Organism: Opuntia streptacantha (NCBI:txid393608)

InterPro domains:
  IPR026057 Trichome birefringence-like, C-terminal domain [PF13839] (19-124)

pLDDT: mean 81.54, std 14.81, range [38.25, 96.38]